Protein AF-A0A2E7R7T3-F1 (afdb_monomer)

Sequence (70 aa):
MRLLGFLLKKASSVKGIYLPGPRFTRWAWIYFVAYVAAPILAIGLVSDLVLYYIFDQWFGACYALLCLFD

pLDDT: mean 80.68, std 14.32, range [46.84, 97.69]

Secondary structure (DSSP, 8-state):
--SHHHHT---PPBTTB-PPPP---HHHHHHHIIIIIHHHHHHHHHHHHHHHHHHHHHH----GGGGTT-

Mean predicted aligned error: 10.59 Å

Solvent-accessible surface area (backbone atoms only — not comparable to full-atom values): 4390 Å² total; per-residue (Å²): 129,75,71,62,62,69,81,66,59,71,63,69,60,57,94,82,44,78,60,81,62,94,70,90,47,77,63,52,53,53,50,43,39,65,74,49,50,47,56,55,50,50,52,52,51,53,50,44,54,54,50,29,54,54,32,43,77,74,65,74,39,85,43,64,79,87,38,75,84,114

Foldseek 3Di:
DVVVVVQPPQQDDDVNHGDDDDDDDPVVVVCCCVPPVVVVVVVVVVVQVVVQVVCCVPPVDGDDPVVPPD

Radius of gyration: 22.15 Å; Cα contacts (8 Å, |Δi|>4): 34; chains: 1; bounding box: 46×28×60 Å

Structure (mmCIF, N/CA/C/O backbone):
data_AF-A0A2E7R7T3-F1
#
_entry.id   AF-A0A2E7R7T3-F1
#
loop_
_atom_site.group_PDB
_atom_site.id
_atom_site.type_symbol
_atom_site.label_atom_id
_atom_site.label_alt_id
_atom_site.label_comp_id
_atom_site.label_asym_id
_atom_site.label_entity_id
_atom_site.label_seq_id
_atom_site.pdbx_PDB_ins_code
_atom_site.Cartn_x
_atom_site.Cartn_y
_atom_site.Cartn_z
_atom_site.occupancy
_atom_site.B_iso_or_equiv
_atom_site.auth_seq_id
_atom_site.auth_comp_id
_atom_site.auth_asym_id
_atom_site.auth_atom_id
_atom_site.pdbx_PDB_model_num
ATOM 1 N N . MET A 1 1 ? 6.687 19.683 -11.106 1.00 46.84 1 MET A N 1
ATOM 2 C CA . MET A 1 1 ? 6.819 19.535 -12.580 1.00 46.84 1 MET A CA 1
ATOM 3 C C . MET A 1 1 ? 8.134 18.903 -13.077 1.00 46.84 1 MET A C 1
ATOM 5 O O . MET A 1 1 ? 8.242 18.677 -14.272 1.00 46.84 1 MET A O 1
ATOM 9 N N . ARG A 1 2 ? 9.117 18.547 -12.227 1.00 47.38 2 ARG A N 1
ATOM 10 C CA . ARG A 1 2 ? 10.398 17.938 -12.673 1.00 47.38 2 ARG A CA 1
ATOM 11 C C . ARG A 1 2 ? 10.381 16.402 -12.810 1.00 47.38 2 ARG A C 1
ATOM 13 O O . ARG A 1 2 ? 11.205 15.853 -13.525 1.00 47.38 2 ARG A O 1
ATOM 20 N N . LEU A 1 3 ? 9.428 15.723 -12.164 1.00 49.31 3 LEU A N 1
ATOM 21 C CA . LEU A 1 3 ? 9.295 14.256 -12.176 1.00 49.31 3 LEU A CA 1
ATOM 22 C C . LEU A 1 3 ? 8.747 13.691 -13.498 1.00 49.31 3 LEU A C 1
ATOM 24 O O . LEU A 1 3 ? 9.123 12.593 -13.896 1.00 49.31 3 LEU A O 1
ATOM 28 N N . LEU A 1 4 ? 7.913 14.450 -14.217 1.00 52.22 4 LEU A N 1
ATOM 29 C CA . LEU A 1 4 ? 7.279 13.968 -15.451 1.00 52.22 4 LEU A CA 1
ATOM 30 C C . LEU A 1 4 ? 8.280 13.788 -16.610 1.00 52.22 4 LEU A C 1
ATOM 32 O O . LEU A 1 4 ? 8.091 12.933 -17.469 1.00 52.22 4 LEU A O 1
ATOM 36 N N . GLY A 1 5 ? 9.367 14.570 -16.620 1.00 49.84 5 GLY A N 1
ATOM 37 C CA . GLY A 1 5 ? 10.378 14.541 -17.683 1.00 49.84 5 GLY A CA 1
ATOM 38 C C . GLY A 1 5 ? 11.257 13.287 -17.686 1.00 49.84 5 GLY A C 1
ATOM 39 O O . GLY A 1 5 ? 11.813 12.940 -18.725 1.00 49.84 5 GLY A O 1
ATOM 40 N N . PHE A 1 6 ? 11.362 12.577 -16.557 1.00 56.22 6 PHE A N 1
ATOM 41 C CA . PHE A 1 6 ? 12.123 11.326 -16.486 1.00 56.22 6 PHE A CA 1
ATOM 42 C C . PHE A 1 6 ? 11.341 10.147 -17.084 1.00 56.22 6 PHE A C 1
ATOM 44 O O . PHE A 1 6 ? 11.918 9.306 -17.768 1.00 56.22 6 PHE A O 1
ATOM 51 N N . LEU A 1 7 ? 10.017 10.122 -16.892 1.00 58.41 7 LEU A N 1
ATOM 52 C CA . LEU A 1 7 ? 9.146 9.046 -17.383 1.00 58.41 7 LEU A CA 1
ATOM 53 C C . LEU A 1 7 ? 8.921 9.089 -18.903 1.00 58.41 7 LEU A C 1
ATOM 55 O O . LEU A 1 7 ? 8.669 8.056 -19.514 1.00 58.41 7 LEU A O 1
ATOM 59 N N . LEU A 1 8 ? 9.041 10.267 -19.521 1.00 56.09 8 LEU A N 1
ATOM 60 C CA . LEU A 1 8 ? 8.801 10.492 -20.953 1.00 56.09 8 LEU A CA 1
ATOM 61 C C . LEU A 1 8 ? 10.090 10.638 -21.774 1.00 56.09 8 LEU A C 1
ATOM 63 O O . LEU A 1 8 ? 10.057 11.136 -22.902 1.00 56.09 8 LEU A O 1
ATOM 67 N N . LYS A 1 9 ? 11.248 10.223 -21.243 1.00 61.22 9 LYS A N 1
ATOM 68 C CA . LYS A 1 9 ? 12.490 10.246 -22.021 1.00 61.22 9 LYS A CA 1
ATOM 69 C C . LYS A 1 9 ? 12.403 9.188 -23.125 1.00 61.22 9 LYS A C 1
ATOM 71 O O . LYS A 1 9 ? 12.619 8.002 -22.889 1.00 61.22 9 LYS A O 1
ATOM 76 N N . LYS A 1 10 ? 12.065 9.637 -24.338 1.00 57.91 10 LYS A N 1
ATOM 77 C CA . LYS A 1 10 ? 12.045 8.829 -25.563 1.00 57.91 10 LYS A CA 1
ATOM 78 C C . LYS A 1 10 ? 13.361 8.054 -25.655 1.00 57.91 10 LYS A C 1
ATOM 80 O O . LYS A 1 10 ? 14.426 8.660 -25.532 1.00 57.91 10 LYS A O 1
ATOM 85 N N . ALA A 1 11 ? 13.284 6.732 -25.826 1.00 62.38 11 ALA A N 1
ATOM 86 C CA . ALA A 1 11 ? 14.464 5.886 -25.965 1.00 62.38 11 ALA A CA 1
ATOM 87 C C . ALA A 1 11 ? 15.319 6.427 -27.122 1.00 62.38 11 ALA A C 1
ATOM 89 O O . ALA A 1 11 ? 14.911 6.387 -28.283 1.00 62.38 11 ALA A O 1
ATOM 90 N N . SER A 1 12 ? 16.456 7.034 -26.782 1.00 64.81 12 SER A N 1
ATOM 91 C CA . SER A 1 12 ? 17.415 7.520 -27.770 1.00 64.81 12 SER A CA 1
ATOM 92 C C . SER A 1 12 ? 18.149 6.314 -28.337 1.00 64.81 12 SER A C 1
ATOM 94 O O . SER A 1 12 ? 18.486 5.400 -27.581 1.00 64.81 12 SER A O 1
ATOM 96 N N . SER A 1 13 ? 18.385 6.287 -29.650 1.00 67.88 13 SER A N 1
ATOM 97 C CA . SER A 1 13 ? 19.125 5.181 -30.262 1.00 67.88 13 SER A CA 1
ATOM 98 C C . SER A 1 13 ? 20.531 5.141 -29.663 1.00 67.88 13 SER A C 1
ATOM 100 O O . SER A 1 13 ? 21.232 6.158 -29.654 1.00 67.88 13 SER A O 1
ATOM 102 N N . VAL A 1 14 ? 20.949 3.976 -29.178 1.00 75.00 14 VAL A N 1
ATOM 103 C CA . VAL A 1 14 ? 22.319 3.754 -28.714 1.00 75.00 14 VAL A CA 1
ATOM 104 C C . VAL A 1 14 ? 23.028 2.975 -29.812 1.00 75.00 14 VAL A C 1
ATOM 106 O O . VAL A 1 14 ? 22.613 1.870 -30.149 1.00 75.00 14 VAL A O 1
ATOM 109 N N . LYS A 1 15 ? 24.071 3.565 -30.411 1.00 82.25 15 LYS A N 1
ATOM 110 C CA . LYS A 1 15 ? 24.820 2.976 -31.542 1.00 82.25 15 LYS A CA 1
ATOM 111 C C . LYS A 1 15 ? 23.935 2.555 -32.736 1.00 82.25 15 LYS A C 1
ATOM 113 O O . LYS A 1 15 ? 24.204 1.545 -33.374 1.00 82.25 15 LYS A O 1
ATOM 118 N N . GLY A 1 16 ? 22.864 3.301 -33.024 1.00 81.44 16 GLY A N 1
ATOM 119 C CA . GLY A 1 16 ? 21.947 3.003 -34.134 1.00 81.44 16 GLY A CA 1
ATOM 120 C C . GLY A 1 16 ? 20.925 1.894 -33.852 1.00 81.44 16 GLY A C 1
ATOM 121 O O . GLY A 1 16 ? 20.086 1.620 -34.703 1.00 81.44 16 GLY A O 1
ATOM 122 N N . ILE A 1 17 ? 20.944 1.287 -32.659 1.00 79.12 17 ILE A N 1
ATOM 123 C CA . ILE A 1 17 ? 19.959 0.285 -32.239 1.00 79.12 17 ILE A CA 1
ATOM 124 C C . ILE A 1 17 ? 18.862 0.981 -31.427 1.00 79.12 17 ILE A C 1
ATOM 126 O O . ILE A 1 17 ? 19.131 1.669 -30.436 1.00 79.12 17 ILE A O 1
ATOM 130 N N . TYR A 1 18 ? 17.610 0.803 -31.853 1.00 77.88 18 TYR A N 1
ATOM 131 C CA . TYR A 1 18 ? 16.438 1.297 -31.138 1.00 77.88 18 TYR A CA 1
ATOM 132 C C . TYR A 1 18 ? 15.985 0.260 -30.110 1.00 77.88 18 TYR A C 1
ATOM 134 O O . TYR A 1 18 ? 15.428 -0.778 -30.466 1.00 77.88 18 TYR A O 1
ATOM 142 N N . LEU A 1 19 ? 16.224 0.535 -28.827 1.00 77.38 19 LEU A N 1
ATOM 143 C CA . LEU A 1 19 ? 15.652 -0.276 -27.759 1.00 77.38 19 LEU A CA 1
ATOM 144 C C . LEU A 1 19 ? 14.212 0.181 -27.487 1.00 77.38 19 LEU A C 1
ATOM 146 O O . LEU A 1 19 ? 13.962 1.387 -27.395 1.00 77.38 19 LEU A O 1
ATOM 150 N N . PRO A 1 20 ? 13.258 -0.754 -27.330 1.00 75.88 20 PRO A N 1
ATOM 151 C CA . PRO A 1 20 ? 11.911 -0.399 -26.918 1.00 75.88 20 PRO A CA 1
ATOM 152 C C . PRO A 1 20 ? 11.949 0.265 -25.536 1.00 75.88 20 PRO A C 1
ATOM 154 O O . PRO A 1 20 ? 12.714 -0.136 -24.660 1.00 75.88 20 PRO A O 1
ATOM 157 N N . GLY A 1 21 ? 11.103 1.279 -25.341 1.00 74.88 21 GLY A N 1
ATOM 158 C CA . GLY A 1 21 ? 10.943 1.923 -24.038 1.00 74.88 21 GLY A CA 1
ATOM 159 C C . GLY A 1 21 ? 10.462 0.949 -22.950 1.00 74.88 21 GLY A C 1
ATOM 160 O O . GLY A 1 21 ? 9.967 -0.139 -23.271 1.00 74.88 21 GLY A O 1
ATOM 161 N N . PRO A 1 22 ? 10.583 1.330 -21.666 1.00 78.19 22 PRO A N 1
ATOM 162 C CA . PRO A 1 22 ? 10.131 0.504 -20.551 1.00 78.19 22 PRO A CA 1
ATOM 163 C C . PRO A 1 22 ? 8.647 0.154 -20.711 1.00 78.19 22 PRO A C 1
ATOM 165 O O . PRO A 1 22 ? 7.817 1.020 -20.985 1.00 78.19 22 PRO A O 1
ATOM 168 N N . ARG A 1 23 ? 8.314 -1.132 -20.558 1.00 81.25 23 ARG A N 1
ATOM 169 C CA . ARG A 1 23 ? 6.941 -1.642 -20.663 1.00 81.25 23 ARG A CA 1
ATOM 170 C C . ARG A 1 23 ? 6.463 -2.113 -19.299 1.00 81.25 23 ARG A C 1
ATOM 172 O O . ARG A 1 23 ? 7.203 -2.787 -18.586 1.00 81.25 23 ARG A O 1
ATOM 179 N N . PHE A 1 24 ? 5.211 -1.810 -18.968 1.00 83.44 24 PHE A N 1
ATOM 180 C CA . PHE A 1 24 ? 4.553 -2.415 -17.816 1.00 83.44 24 PHE A CA 1
ATOM 181 C C . PHE A 1 24 ? 4.370 -3.909 -18.075 1.00 83.44 24 PHE A C 1
ATOM 183 O O . PHE A 1 24 ? 3.579 -4.325 -18.919 1.00 83.44 24 PHE A O 1
ATOM 190 N N . THR A 1 25 ? 5.148 -4.721 -17.370 1.00 90.69 25 THR A N 1
ATOM 191 C CA . THR A 1 25 ? 5.016 -6.177 -17.370 1.00 90.69 25 THR A CA 1
ATOM 192 C C . THR A 1 25 ? 4.147 -6.615 -16.193 1.00 90.69 25 THR A C 1
ATOM 194 O O . THR A 1 25 ? 3.902 -5.844 -15.266 1.00 90.69 25 THR A O 1
ATOM 197 N N . ARG A 1 26 ? 3.705 -7.880 -16.172 1.00 92.38 26 ARG A N 1
ATOM 198 C CA . ARG A 1 26 ? 3.027 -8.445 -14.986 1.00 92.38 26 ARG A CA 1
ATOM 199 C C . ARG A 1 26 ? 3.886 -8.335 -13.720 1.00 92.38 26 ARG A C 1
ATOM 201 O O . ARG A 1 26 ? 3.359 -8.125 -12.636 1.00 92.38 26 ARG A O 1
ATOM 208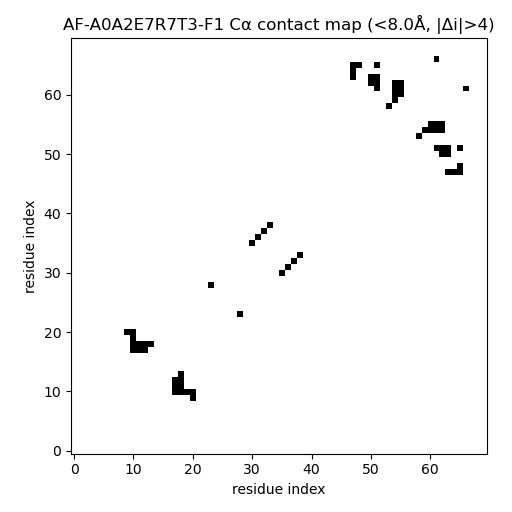 N N . TRP A 1 27 ? 5.208 -8.386 -13.870 1.00 92.31 27 TRP A N 1
ATOM 209 C CA . TRP A 1 27 ? 6.151 -8.163 -12.777 1.00 92.31 27 TRP A CA 1
ATOM 210 C C . TRP A 1 27 ? 6.087 -6.745 -12.216 1.00 92.31 27 TRP A C 1
ATOM 212 O O . TRP A 1 27 ? 6.188 -6.577 -11.007 1.00 92.31 27 TRP A O 1
ATOM 222 N N . ALA A 1 28 ? 5.849 -5.731 -13.053 1.00 91.19 28 ALA A N 1
ATOM 223 C CA . ALA A 1 28 ? 5.679 -4.360 -12.575 1.00 91.19 28 ALA A CA 1
ATOM 224 C C . ALA A 1 28 ? 4.489 -4.237 -11.608 1.00 91.19 28 ALA A C 1
ATOM 226 O O . ALA A 1 28 ? 4.599 -3.539 -10.605 1.00 91.19 28 ALA A O 1
ATOM 227 N N . TRP A 1 29 ? 3.392 -4.962 -11.860 1.00 93.69 29 TRP A N 1
ATOM 228 C CA . TRP A 1 29 ? 2.255 -5.031 -10.937 1.00 93.69 29 TRP A CA 1
ATOM 229 C C . TRP A 1 29 ? 2.622 -5.692 -9.612 1.00 93.69 29 TRP A C 1
ATOM 231 O O . TRP A 1 29 ? 2.324 -5.137 -8.560 1.00 93.69 29 TRP A O 1
ATOM 241 N N . ILE A 1 30 ? 3.306 -6.838 -9.656 1.00 96.00 30 ILE A N 1
ATOM 242 C CA . ILE A 1 30 ? 3.753 -7.546 -8.447 1.00 96.00 30 ILE A CA 1
ATOM 243 C C . ILE A 1 30 ? 4.652 -6.637 -7.605 1.00 96.00 30 ILE A C 1
ATOM 245 O O . ILE A 1 30 ? 4.437 -6.499 -6.404 1.00 96.00 30 ILE A O 1
ATOM 249 N N . TYR A 1 31 ? 5.618 -5.968 -8.236 1.00 94.56 31 TYR A N 1
ATOM 250 C CA . TYR A 1 31 ? 6.521 -5.056 -7.543 1.00 94.56 31 TYR A CA 1
ATOM 251 C C . TYR A 1 31 ? 5.803 -3.833 -6.979 1.00 94.56 31 TYR A C 1
ATOM 253 O O . TYR A 1 31 ? 6.058 -3.453 -5.839 1.00 94.56 31 TYR A O 1
ATOM 261 N N . PHE A 1 32 ? 4.878 -3.239 -7.732 1.00 95.00 32 PHE A N 1
ATOM 262 C CA . PHE A 1 32 ? 4.077 -2.125 -7.235 1.00 95.00 32 PHE A CA 1
ATOM 263 C C . PHE A 1 32 ? 3.248 -2.529 -6.011 1.00 95.00 32 PHE A C 1
ATOM 265 O O . PHE A 1 32 ? 3.251 -1.828 -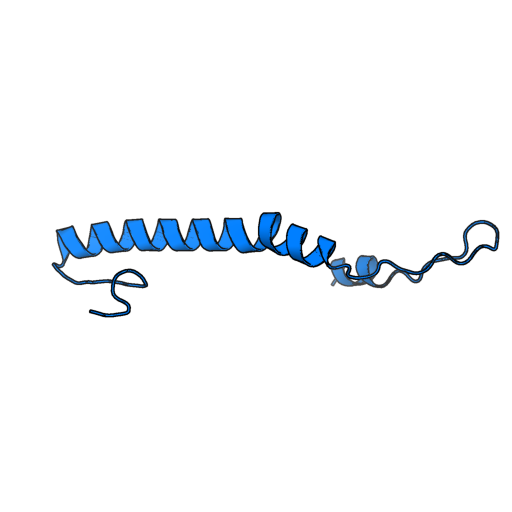5.000 1.00 95.00 32 PHE A O 1
ATOM 272 N N . VAL A 1 33 ? 2.577 -3.680 -6.071 1.00 96.69 33 VAL A N 1
ATOM 273 C CA . VAL A 1 33 ? 1.772 -4.170 -4.950 1.00 96.69 33 VAL A CA 1
ATOM 274 C C . VAL A 1 33 ? 2.654 -4.459 -3.740 1.00 96.69 33 VAL A C 1
ATOM 276 O O . VAL A 1 33 ? 2.361 -3.960 -2.662 1.00 96.69 33 VAL A O 1
ATOM 279 N N . ALA A 1 34 ? 3.751 -5.196 -3.907 1.00 97.00 34 ALA A N 1
ATOM 280 C CA . ALA A 1 34 ? 4.599 -5.614 -2.793 1.00 97.00 34 ALA A CA 1
ATOM 281 C C . ALA A 1 34 ? 5.320 -4.446 -2.103 1.00 97.00 34 ALA A C 1
ATOM 283 O O . ALA A 1 34 ? 5.433 -4.435 -0.880 1.00 97.00 34 ALA A O 1
ATOM 284 N N . TYR A 1 35 ? 5.801 -3.464 -2.871 1.00 95.50 35 TYR A N 1
ATOM 285 C CA . TYR A 1 35 ? 6.674 -2.411 -2.343 1.00 95.50 35 TYR A CA 1
ATOM 286 C C . TYR A 1 35 ? 5.992 -1.059 -2.139 1.00 95.50 35 TYR A C 1
ATOM 288 O O . TYR A 1 35 ? 6.557 -0.204 -1.463 1.00 95.50 35 TYR A O 1
ATOM 296 N N . VAL A 1 36 ? 4.805 -0.839 -2.711 1.00 95.94 36 VAL A N 1
ATOM 297 C CA . VAL A 1 36 ? 4.081 0.435 -2.579 1.00 95.94 36 VAL A CA 1
ATOM 298 C C . VAL A 1 36 ? 2.714 0.214 -1.954 1.00 95.94 36 VAL A C 1
ATOM 300 O O . VAL A 1 36 ? 2.441 0.756 -0.887 1.00 95.94 36 VAL A O 1
ATOM 303 N N . ALA A 1 37 ? 1.857 -0.598 -2.575 1.00 97.00 37 ALA A N 1
ATOM 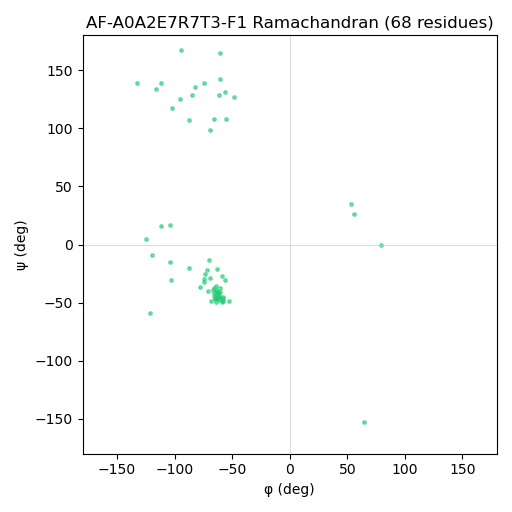304 C CA . ALA A 1 37 ? 0.480 -0.736 -2.102 1.00 97.00 37 ALA A CA 1
ATOM 305 C C . ALA A 1 37 ? 0.401 -1.446 -0.740 1.00 97.00 37 ALA A C 1
ATOM 307 O O . ALA A 1 37 ? -0.234 -0.940 0.180 1.00 97.00 37 ALA A O 1
ATOM 308 N N . ALA A 1 38 ? 1.079 -2.586 -0.595 1.00 97.25 38 ALA A N 1
ATOM 309 C CA . ALA A 1 38 ? 1.080 -3.393 0.620 1.00 97.25 38 ALA A CA 1
ATOM 310 C C . ALA A 1 38 ? 1.570 -2.634 1.867 1.00 97.25 38 ALA A C 1
ATOM 312 O O . ALA A 1 38 ? 0.854 -2.670 2.864 1.00 97.25 38 ALA A O 1
ATOM 313 N N . PRO A 1 39 ? 2.711 -1.912 1.863 1.00 97.06 39 PRO A N 1
ATOM 314 C CA . PRO A 1 39 ? 3.135 -1.173 3.052 1.00 97.06 39 PRO A CA 1
ATOM 315 C C . PRO A 1 39 ? 2.187 -0.023 3.405 1.00 97.06 39 PRO A C 1
ATOM 317 O O . PRO A 1 39 ? 1.914 0.187 4.583 1.00 97.06 39 PRO A O 1
ATOM 320 N N . ILE A 1 40 ? 1.636 0.689 2.416 1.00 97.69 40 ILE A N 1
ATOM 321 C CA . ILE A 1 40 ? 0.652 1.754 2.669 1.00 97.69 40 ILE A CA 1
ATOM 322 C C . ILE A 1 40 ? -0.609 1.170 3.318 1.00 97.69 40 ILE A C 1
ATOM 324 O O . ILE A 1 40 ? -1.083 1.696 4.325 1.00 97.69 40 ILE A O 1
ATOM 328 N N . LEU A 1 41 ? -1.122 0.060 2.781 1.00 96.31 41 LEU A N 1
ATOM 329 C CA . LEU A 1 41 ? -2.277 -0.636 3.348 1.00 96.31 41 LEU A CA 1
ATOM 330 C C . LEU A 1 41 ? -1.984 -1.193 4.743 1.00 96.31 41 LEU A C 1
ATOM 332 O O . LEU A 1 41 ? -2.840 -1.102 5.615 1.00 96.31 41 LEU A O 1
ATOM 336 N N . ALA A 1 42 ? -0.783 -1.722 4.980 1.00 96.56 42 ALA A N 1
ATOM 337 C CA . ALA A 1 42 ? -0.383 -2.227 6.289 1.00 96.56 42 ALA A CA 1
ATOM 338 C C . ALA A 1 42 ? -0.355 -1.112 7.343 1.00 96.56 42 ALA A C 1
ATOM 340 O O . ALA A 1 42 ? -0.846 -1.313 8.449 1.00 96.56 42 ALA A O 1
ATOM 341 N N . ILE A 1 43 ? 0.162 0.072 6.997 1.00 97.06 43 ILE A N 1
ATOM 342 C CA . ILE A 1 43 ? 0.140 1.236 7.893 1.00 97.06 43 ILE A CA 1
ATOM 343 C C . ILE A 1 43 ? -1.303 1.632 8.207 1.00 97.06 43 ILE A C 1
ATOM 345 O O . ILE A 1 43 ? -1.635 1.795 9.378 1.00 97.06 43 ILE A O 1
ATOM 349 N N . GLY A 1 44 ? -2.162 1.732 7.187 1.00 94.19 44 GLY A N 1
ATOM 350 C CA . GLY A 1 44 ? -3.580 2.045 7.382 1.00 94.19 44 GLY A CA 1
ATOM 351 C C . GLY A 1 44 ? -4.282 1.029 8.284 1.00 94.19 44 GLY A C 1
ATOM 352 O O . GLY A 1 44 ? -4.965 1.413 9.225 1.00 94.19 44 GLY A O 1
ATOM 353 N N . LEU A 1 45 ? -4.038 -0.264 8.063 1.00 94.06 45 LEU A N 1
ATOM 354 C CA . LEU A 1 45 ? -4.606 -1.335 8.878 1.00 94.06 45 LEU A CA 1
ATOM 355 C C . LEU A 1 45 ? -4.127 -1.263 10.334 1.00 94.06 45 LEU A C 1
ATOM 357 O O . LEU A 1 45 ? -4.927 -1.403 11.250 1.00 94.06 45 LEU A O 1
ATOM 361 N N . VAL A 1 46 ? -2.838 -1.004 10.567 1.00 95.06 46 VAL A N 1
ATOM 362 C CA . VAL A 1 46 ? -2.302 -0.820 11.926 1.00 95.06 46 VAL A CA 1
ATOM 363 C C . VAL A 1 46 ? -2.929 0.401 12.599 1.00 95.06 46 VAL A C 1
ATOM 365 O O . VAL A 1 46 ? -3.272 0.329 13.777 1.00 95.06 46 VAL A O 1
ATOM 368 N N . SER A 1 47 ? -3.115 1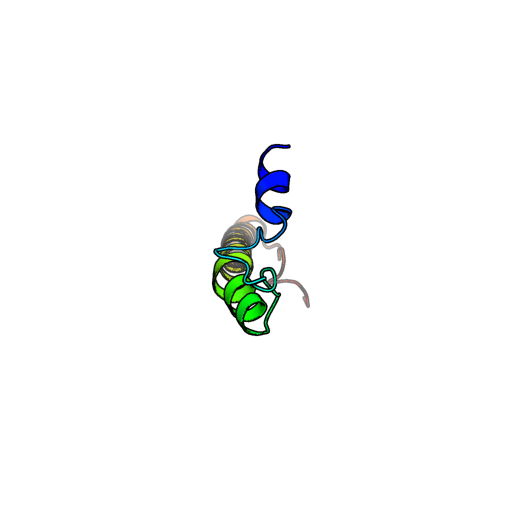.506 11.874 1.00 93.56 47 SER A N 1
ATOM 369 C CA . SER A 1 47 ? -3.825 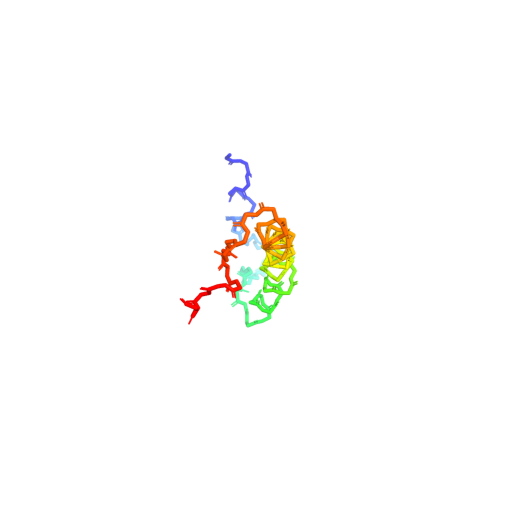2.676 12.399 1.00 93.56 47 SER A CA 1
ATOM 370 C C . SER A 1 47 ? -5.264 2.338 12.785 1.00 93.56 47 SER A C 1
ATOM 372 O O . SER A 1 47 ? -5.677 2.679 13.891 1.00 93.56 47 SER A O 1
ATOM 374 N N . ASP A 1 48 ? -5.991 1.607 11.943 1.00 90.69 48 ASP A N 1
ATOM 375 C CA . ASP A 1 48 ? -7.354 1.166 12.247 1.00 90.69 48 ASP A CA 1
ATOM 376 C C . ASP A 1 48 ? -7.408 0.272 13.494 1.00 90.69 48 ASP A C 1
ATOM 378 O O . ASP A 1 48 ? -8.277 0.473 14.339 1.00 90.69 48 ASP A O 1
ATOM 382 N N . LEU A 1 49 ? -6.449 -0.648 13.675 1.00 89.94 49 LEU A N 1
ATOM 383 C CA . LEU A 1 49 ? -6.352 -1.470 14.891 1.00 89.94 49 LEU A CA 1
ATOM 384 C C . LEU A 1 49 ? -6.136 -0.621 16.152 1.00 89.94 49 LEU A C 1
ATOM 386 O O . LEU A 1 49 ? -6.757 -0.869 17.187 1.00 89.94 49 LEU A O 1
ATOM 390 N N . VAL A 1 50 ? -5.254 0.379 16.074 1.00 91.06 50 VAL A N 1
ATOM 391 C CA . VAL A 1 50 ? -4.968 1.280 17.199 1.00 91.06 50 VAL A CA 1
ATOM 392 C C . VAL A 1 50 ? -6.206 2.094 17.556 1.00 91.06 50 VAL A C 1
ATOM 394 O O . VAL A 1 50 ? -6.550 2.193 18.734 1.00 91.06 50 VAL A O 1
ATOM 397 N N . LEU A 1 51 ? -6.890 2.658 16.559 1.00 88.12 51 LEU A N 1
ATOM 398 C CA . LEU A 1 51 ? -8.100 3.437 16.803 1.00 88.12 51 LEU A CA 1
ATOM 399 C C . LEU A 1 51 ? -9.219 2.552 17.348 1.00 88.12 51 LEU A C 1
ATOM 401 O O . LEU A 1 51 ? -9.840 2.937 18.332 1.00 88.12 51 LEU A O 1
ATOM 405 N N . TYR A 1 52 ? -9.431 1.364 16.785 1.00 86.31 52 TYR A N 1
ATOM 406 C CA . TYR A 1 52 ? -10.410 0.411 17.302 1.00 86.31 52 TYR A CA 1
ATOM 407 C C . TYR A 1 52 ? -10.195 0.135 18.794 1.00 86.31 52 TYR A C 1
ATOM 409 O O . TYR A 1 52 ? -11.131 0.264 19.574 1.00 86.31 52 TYR A O 1
ATOM 417 N N . TYR A 1 53 ? -8.957 -0.147 19.213 1.00 87.38 53 TYR A N 1
ATOM 418 C CA . TYR A 1 53 ? -8.653 -0.397 20.623 1.00 87.38 53 TYR A CA 1
ATOM 419 C C . TYR A 1 53 ? -8.940 0.821 21.515 1.00 87.38 53 TYR A C 1
ATOM 421 O O . TYR A 1 53 ? -9.475 0.681 22.612 1.00 87.38 53 TYR A O 1
ATOM 429 N N . ILE A 1 54 ? -8.613 2.031 21.053 1.00 88.44 54 ILE A N 1
ATOM 430 C CA . ILE A 1 54 ? -8.899 3.262 21.802 1.00 88.44 54 ILE A CA 1
ATOM 431 C C . ILE A 1 54 ? -10.415 3.469 21.941 1.00 88.44 54 ILE A C 1
ATOM 433 O O . ILE A 1 54 ? -10.891 3.768 23.036 1.00 88.44 54 ILE A O 1
ATOM 437 N N . PHE A 1 55 ? -11.172 3.302 20.856 1.00 86.44 55 PHE A N 1
ATOM 438 C CA . PHE A 1 55 ? -12.618 3.532 20.839 1.00 86.44 55 PHE A CA 1
ATOM 439 C C . PHE A 1 55 ? -13.409 2.470 21.609 1.00 86.44 55 PHE A C 1
ATOM 441 O O . PHE A 1 55 ? -14.322 2.827 22.355 1.00 86.44 55 PHE A O 1
ATOM 448 N N . ASP A 1 56 ? -13.018 1.203 21.506 1.00 85.31 56 ASP A N 1
ATOM 449 C CA . ASP A 1 56 ? -13.593 0.106 22.285 1.00 85.31 56 ASP A CA 1
ATOM 450 C C . ASP A 1 56 ? -13.426 0.354 23.792 1.00 85.31 56 ASP A C 1
ATOM 452 O O . ASP A 1 56 ? -14.395 0.343 24.549 1.00 85.31 56 ASP A O 1
ATOM 456 N N . GLN A 1 57 ? -12.209 0.698 24.224 1.00 84.88 57 GLN A N 1
ATOM 457 C CA . GLN A 1 57 ? -11.900 0.858 25.646 1.00 84.88 57 GLN A CA 1
ATOM 458 C C . GLN A 1 57 ? -12.475 2.139 26.268 1.00 84.88 57 GLN A C 1
ATOM 460 O O . GLN A 1 57 ? -12.787 2.149 27.458 1.00 84.88 57 GLN A O 1
ATOM 465 N N . TRP A 1 58 ? -12.586 3.231 25.505 1.00 81.19 58 TRP A N 1
ATOM 466 C CA . TRP A 1 58 ? -12.970 4.541 26.055 1.00 81.19 58 TRP A CA 1
ATOM 467 C C . TRP A 1 58 ? -14.420 4.920 25.776 1.00 81.19 58 TRP A C 1
ATOM 469 O O . TRP A 1 58 ? -15.023 5.640 26.571 1.00 81.19 58 TRP A O 1
ATOM 479 N N . PHE A 1 59 ? -14.977 4.467 24.655 1.00 80.25 59 PHE A N 1
ATOM 480 C CA . PHE A 1 59 ? -16.297 4.889 24.190 1.00 80.25 59 PHE A CA 1
ATOM 481 C C . PHE A 1 59 ? -17.288 3.729 24.075 1.00 80.25 59 PHE A C 1
ATOM 483 O O . PHE A 1 59 ? -18.472 3.989 23.863 1.00 80.25 59 PHE A O 1
ATOM 490 N N . GLY A 1 60 ? -16.834 2.472 24.210 1.00 77.69 60 GLY A N 1
ATOM 491 C CA . GLY A 1 60 ? -1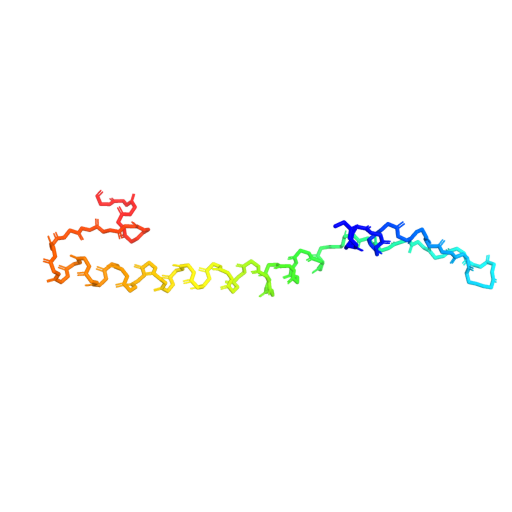7.669 1.290 23.971 1.00 77.69 60 GLY A CA 1
ATOM 492 C C . GLY A 1 60 ? -18.279 1.290 22.567 1.00 77.69 60 GLY A C 1
ATOM 493 O O . GLY A 1 60 ? -19.373 0.767 22.365 1.00 77.69 60 GLY A O 1
ATOM 494 N N . ALA A 1 61 ? -17.618 1.964 21.622 1.00 75.81 61 ALA A N 1
ATOM 495 C CA . ALA A 1 61 ? -18.117 2.212 20.283 1.00 75.81 61 ALA A CA 1
ATOM 496 C C . ALA A 1 61 ? -17.220 1.505 19.274 1.00 75.81 61 ALA A C 1
ATOM 498 O O . ALA A 1 61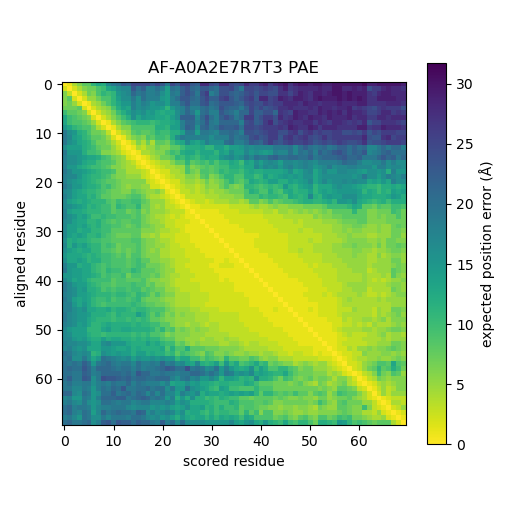 ? -15.994 1.597 19.327 1.00 75.81 61 ALA A O 1
ATOM 499 N N . CYS A 1 62 ? -17.852 0.815 18.337 1.00 76.44 62 CYS A N 1
ATOM 500 C CA . CYS A 1 62 ? -17.162 0.056 17.317 1.00 76.44 62 CYS A CA 1
ATOM 501 C C . CYS A 1 62 ? -16.791 0.984 16.144 1.00 76.44 62 CYS A C 1
ATOM 503 O O . CYS A 1 62 ? -17.607 1.786 15.683 1.00 76.44 62 CYS A O 1
ATOM 505 N N . TYR A 1 63 ? -15.519 0.958 15.731 1.00 71.94 63 TYR A N 1
ATOM 506 C CA . TYR A 1 63 ? -14.933 1.965 14.840 1.00 71.94 63 TYR A CA 1
ATOM 507 C C . TYR A 1 63 ? -14.140 1.340 13.678 1.00 71.94 63 TYR A C 1
ATOM 509 O O . TYR A 1 63 ? -13.359 0.409 13.872 1.00 71.94 63 TYR A O 1
ATOM 517 N N . ALA A 1 64 ? -14.300 1.932 12.487 1.00 76.25 64 ALA A N 1
ATOM 518 C CA . ALA A 1 64 ? -13.566 1.661 11.240 1.00 76.25 64 ALA A CA 1
ATOM 519 C C . ALA A 1 64 ? 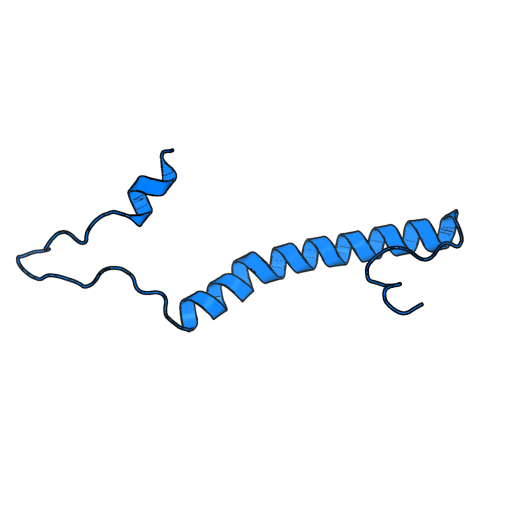-13.753 0.257 10.623 1.00 76.25 64 ALA A C 1
ATOM 521 O O . ALA A 1 64 ? -14.819 -0.345 10.743 1.00 76.25 64 ALA A O 1
ATOM 522 N N . LEU A 1 65 ? -12.746 -0.229 9.877 1.00 73.56 65 LEU A N 1
ATOM 523 C CA . LEU A 1 65 ? -12.808 -1.462 9.075 1.00 73.56 65 LEU A CA 1
ATOM 524 C C . LEU A 1 65 ? -13.131 -2.718 9.889 1.00 73.56 65 LEU A C 1
ATOM 526 O O . LEU A 1 65 ? -13.699 -3.663 9.347 1.00 73.56 65 LEU A O 1
ATOM 530 N N . LEU A 1 66 ? -12.782 -2.734 11.175 1.00 73.38 66 LEU A N 1
ATOM 531 C CA . LEU A 1 66 ? -13.090 -3.852 12.066 1.00 73.38 66 LEU A CA 1
ATOM 532 C C . LEU A 1 66 ? -14.579 -3.973 12.395 1.00 73.38 66 LEU A C 1
ATOM 534 O O . LEU A 1 66 ? -14.995 -5.016 12.876 1.00 73.38 66 LEU A O 1
ATOM 538 N N . CYS A 1 67 ? -15.356 -2.941 12.080 1.00 76.25 67 CYS A N 1
ATOM 539 C CA . CYS A 1 67 ? -16.782 -2.854 12.344 1.00 76.25 67 CYS A CA 1
ATOM 540 C C . CYS A 1 67 ? -17.623 -2.881 11.058 1.00 76.25 67 CYS A C 1
ATOM 542 O O . CYS A 1 67 ? -18.771 -2.450 11.036 1.00 76.25 67 CYS A O 1
ATOM 544 N N . LEU A 1 68 ? -17.034 -3.299 9.932 1.00 76.75 68 LEU A N 1
ATOM 545 C CA . LEU A 1 68 ? -17.660 -3.158 8.612 1.00 76.75 68 LEU A CA 1
ATOM 546 C C . LEU A 1 68 ? -18.977 -3.946 8.468 1.00 76.75 68 LEU A C 1
ATOM 548 O O . LEU A 1 68 ? -19.770 -3.641 7.578 1.00 76.75 68 LEU A O 1
ATOM 552 N N . PHE A 1 69 ? -19.188 -4.962 9.308 1.00 78.06 69 PHE A N 1
ATOM 553 C CA . PHE A 1 69 ? -20.328 -5.881 9.243 1.00 78.06 69 PHE A CA 1
ATOM 554 C C . PHE A 1 69 ? -21.132 -5.981 10.547 1.00 78.06 69 PHE A C 1
ATOM 556 O O . PHE A 1 69 ? -22.027 -6.825 10.611 1.00 78.06 69 PHE A O 1
ATOM 563 N N . ASP A 1 70 ? -20.796 -5.178 11.556 1.00 67.69 70 ASP A N 1
ATOM 564 C CA . ASP A 1 70 ? -21.547 -5.103 12.817 1.00 67.69 70 ASP A CA 1
ATOM 565 C C . ASP A 1 70 ? -22.793 -4.206 12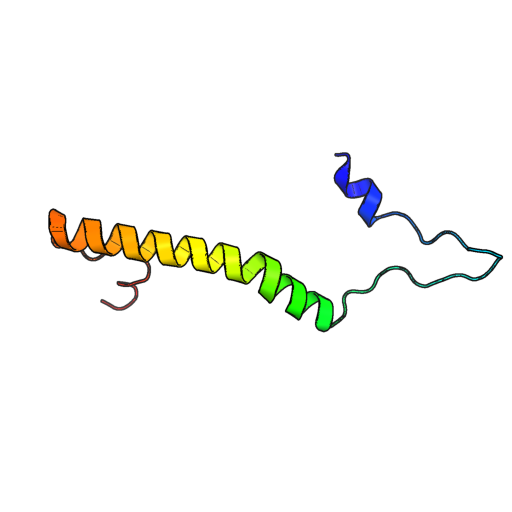.701 1.00 67.69 70 ASP A C 1
ATOM 567 O O . ASP A 1 70 ? -22.821 -3.305 11.825 1.00 67.69 70 ASP A O 1
#